Protein AF-A0A3P5X2V5-F1 (afdb_monomer_lite)

Sequence (160 aa):
MARVEAVTTNRPRGGPVDRLETAAVLGGVDAPKISLTKALDAYWTLTKDKTLGKSEDQLRRWRNPRVKAVKNLVGVIGDKSLEEVTGDDMLEFRDWWMERIEREGLTPNSGNKYLIHIGDVMKTVNRMKRLGLVLPRLCCAKEVRGALPLSPDALIPRAR

Structure (mmCIF, N/CA/C/O backbone):
data_AF-A0A3P5X2V5-F1
#
_entry.id   AF-A0A3P5X2V5-F1
#
loop_
_atom_site.group_PDB
_atom_site.id
_atom_site.type_symbol
_atom_site.label_atom_id
_atom_site.label_alt_id
_atom_site.label_comp_id
_atom_site.label_asym_id
_atom_site.label_entity_id
_atom_site.label_seq_id
_atom_site.pdbx_PDB_ins_code
_atom_site.Cartn_x
_atom_site.Cartn_y
_atom_site.Cartn_z
_atom_site.occupancy
_atom_site.B_iso_or_equiv
_atom_site.auth_seq_id
_atom_site.auth_comp_id
_atom_site.auth_asym_id
_atom_site.auth_atom_id
_atom_site.pdbx_PDB_model_num
ATOM 1 N N . MET A 1 1 ? -39.748 -60.870 2.597 1.00 39.62 1 MET A N 1
ATOM 2 C CA . MET A 1 1 ? -38.296 -61.050 2.396 1.00 39.62 1 MET A CA 1
ATOM 3 C C . MET A 1 1 ? -37.559 -60.086 3.321 1.00 39.62 1 MET A C 1
ATOM 5 O O . MET A 1 1 ? -37.930 -58.924 3.348 1.00 39.62 1 MET A O 1
ATOM 9 N N . ALA A 1 2 ? -36.626 -60.636 4.106 1.00 42.84 2 ALA A N 1
ATOM 10 C CA . ALA A 1 2 ? -35.530 -60.046 4.897 1.00 42.84 2 ALA A CA 1
ATOM 11 C C . ALA A 1 2 ? -35.738 -58.767 5.754 1.00 42.84 2 ALA A C 1
ATOM 13 O O . ALA A 1 2 ? -35.767 -57.648 5.256 1.00 42.84 2 ALA A O 1
ATOM 14 N N . ARG A 1 3 ? -35.730 -58.973 7.084 1.00 38.00 3 ARG A N 1
ATOM 15 C CA . ARG A 1 3 ? -35.130 -58.083 8.104 1.00 38.00 3 ARG A CA 1
ATOM 16 C C . ARG A 1 3 ? -33.603 -58.266 8.102 1.00 38.00 3 ARG A C 1
ATOM 18 O O . ARG A 1 3 ? -33.217 -59.401 7.866 1.00 38.00 3 ARG A O 1
ATOM 25 N N . VAL A 1 4 ? -32.816 -57.231 8.441 1.00 43.84 4 VAL A N 1
ATOM 26 C CA . VAL A 1 4 ? -31.539 -57.213 9.227 1.00 43.84 4 VAL A CA 1
ATOM 27 C C . VAL A 1 4 ? -31.154 -55.722 9.390 1.00 43.84 4 VAL A C 1
ATOM 29 O O . VAL A 1 4 ? -30.983 -55.035 8.391 1.00 43.84 4 VAL A O 1
ATOM 32 N N . GLU A 1 5 ? -31.410 -55.091 10.539 1.00 37.69 5 GLU A N 1
ATOM 33 C CA . GLU A 1 5 ? -30.539 -54.866 11.719 1.00 37.69 5 GLU A CA 1
ATOM 34 C C . GLU A 1 5 ? -29.497 -53.739 11.602 1.00 37.69 5 GLU A C 1
ATOM 36 O O . GLU A 1 5 ? -28.709 -53.649 10.665 1.00 37.69 5 GLU A O 1
ATOM 41 N N . ALA A 1 6 ? -29.511 -52.888 12.630 1.00 40.28 6 ALA A N 1
ATOM 42 C CA . ALA A 1 6 ? -28.502 -51.893 12.938 1.00 40.28 6 ALA A CA 1
ATOM 43 C C . ALA A 1 6 ? -27.275 -52.555 13.584 1.00 40.28 6 ALA A C 1
ATOM 45 O O . ALA A 1 6 ? -27.426 -53.405 14.458 1.00 40.28 6 ALA A O 1
ATOM 46 N N . VAL A 1 7 ? -26.074 -52.089 13.232 1.00 41.25 7 VAL A N 1
ATOM 47 C CA . VAL A 1 7 ? -24.854 -52.310 14.021 1.00 41.25 7 VAL A CA 1
ATOM 48 C C . VAL A 1 7 ? -24.368 -50.978 14.571 1.00 41.25 7 VAL A C 1
ATOM 50 O O . VAL A 1 7 ? -24.285 -49.963 13.881 1.00 41.25 7 VAL A O 1
ATOM 53 N N . THR A 1 8 ? -24.086 -51.022 15.863 1.00 35.03 8 THR A N 1
ATOM 54 C CA . THR A 1 8 ? -23.687 -49.940 16.740 1.00 35.03 8 THR A CA 1
ATOM 55 C C . THR A 1 8 ? -22.166 -49.733 16.732 1.00 35.03 8 THR A C 1
ATOM 57 O O . THR A 1 8 ? -21.397 -50.657 16.490 1.00 35.03 8 THR A O 1
ATOM 60 N N . THR A 1 9 ? -21.763 -48.523 17.138 1.00 37.44 9 THR A N 1
ATOM 61 C CA . THR A 1 9 ? -20.546 -48.181 17.912 1.00 37.44 9 THR A CA 1
ATOM 62 C C . THR A 1 9 ? -19.151 -48.443 17.326 1.00 37.44 9 THR A C 1
ATOM 64 O O . THR A 1 9 ? -18.660 -49.564 17.360 1.00 37.44 9 THR A O 1
ATOM 67 N N . ASN A 1 10 ? -18.408 -47.355 17.063 1.00 33.47 10 ASN A N 1
ATOM 68 C CA . ASN A 1 10 ? -17.131 -47.129 17.760 1.00 33.47 10 ASN A CA 1
ATOM 69 C C . ASN A 1 10 ? -16.748 -45.629 17.809 1.00 33.47 10 ASN A C 1
ATOM 71 O O . ASN A 1 10 ? -16.729 -44.946 16.789 1.00 33.47 10 ASN A O 1
ATOM 75 N N . ARG A 1 11 ? -16.401 -45.127 18.997 1.00 34.03 11 ARG A N 1
ATOM 76 C CA . ARG A 1 11 ? -15.749 -43.829 19.279 1.00 34.03 11 ARG A CA 1
ATOM 77 C C . ARG A 1 11 ? -14.546 -44.135 20.186 1.00 34.03 11 ARG A C 1
ATOM 79 O O . ARG A 1 11 ? -14.662 -45.085 20.951 1.00 34.03 11 ARG A O 1
ATOM 86 N N . PRO A 1 12 ? -13.488 -43.306 20.294 1.00 47.88 12 PRO A N 1
ATOM 87 C CA . PRO A 1 12 ? -12.839 -42.385 19.355 1.00 47.88 12 PRO A CA 1
ATOM 88 C C . PRO A 1 12 ? -11.391 -42.846 19.056 1.00 47.88 12 PRO A C 1
ATOM 90 O O . PRO A 1 12 ? -10.787 -43.577 19.835 1.00 47.88 12 PRO A O 1
ATOM 93 N N . ARG A 1 13 ? -10.753 -42.343 17.994 1.00 37.16 13 ARG A N 1
ATOM 94 C CA . ARG A 1 13 ? -9.282 -42.241 17.981 1.00 37.16 13 ARG A CA 1
ATOM 95 C C . ARG A 1 13 ? -8.925 -40.765 17.991 1.00 37.16 13 ARG A C 1
ATOM 97 O O . ARG A 1 13 ? -9.150 -40.064 17.013 1.00 37.16 13 ARG A O 1
ATOM 104 N N . GLY A 1 14 ? -8.466 -40.302 19.151 1.00 45.41 14 GLY A N 1
ATOM 105 C CA . GLY A 1 14 ? -7.939 -38.960 19.332 1.00 45.41 14 GLY A CA 1
ATOM 106 C C . GLY A 1 14 ? -6.745 -38.742 18.412 1.00 45.41 14 GLY A C 1
ATOM 107 O O . GLY A 1 14 ? -5.672 -39.288 18.636 1.00 45.41 14 GLY A O 1
ATOM 108 N N . GLY A 1 15 ? -6.957 -37.942 17.379 1.00 42.69 15 GLY A N 1
ATOM 109 C CA . GLY A 1 15 ? -5.946 -37.076 16.792 1.00 42.69 15 GLY A CA 1
ATOM 110 C C . GLY A 1 15 ? -6.447 -35.641 16.956 1.00 42.69 15 GLY A C 1
ATOM 111 O O . GLY A 1 15 ? -7.659 -35.460 17.125 1.00 42.69 15 GLY A O 1
ATOM 112 N N . PRO A 1 16 ? -5.575 -34.620 16.966 1.00 39.34 16 PRO A N 1
ATOM 113 C CA . PRO A 1 16 ? -6.040 -33.243 16.942 1.00 39.34 16 PRO A CA 1
ATOM 114 C C . PRO A 1 16 ? -6.916 -33.085 15.699 1.00 39.34 16 PRO A C 1
ATOM 116 O O . PRO A 1 16 ? -6.431 -33.164 14.575 1.00 39.34 16 PRO A O 1
ATOM 119 N N . VAL A 1 17 ? -8.222 -32.947 15.924 1.00 41.84 17 VAL A N 1
ATOM 120 C CA . VAL A 1 17 ? -9.171 -32.527 14.901 1.00 41.84 17 VAL A CA 1
ATOM 121 C C . VAL A 1 17 ? -8.671 -31.181 14.417 1.00 41.84 17 VAL A C 1
ATOM 123 O O . VAL A 1 17 ? -8.690 -30.192 15.155 1.00 41.84 17 VAL A O 1
ATOM 126 N N . ASP A 1 18 ? -8.103 -31.198 13.216 1.00 44.66 18 ASP A N 1
ATOM 127 C CA . ASP A 1 18 ? -7.640 -30.005 12.545 1.00 44.66 18 ASP A CA 1
ATOM 128 C C . ASP A 1 18 ? -8.832 -29.053 12.486 1.00 44.66 18 ASP A C 1
ATOM 130 O O . ASP A 1 18 ? -9.916 -29.401 12.009 1.00 44.66 18 ASP A O 1
ATOM 134 N N . ARG A 1 19 ? -8.658 -27.868 13.069 1.00 49.53 19 ARG A N 1
ATOM 135 C CA . ARG A 1 19 ? -9.730 -26.894 13.329 1.00 49.53 19 ARG A CA 1
ATOM 136 C C . ARG A 1 19 ? -10.388 -26.376 12.039 1.00 49.53 19 ARG A C 1
ATOM 138 O O . ARG A 1 19 ? -11.306 -25.564 12.114 1.00 49.53 19 ARG A O 1
ATOM 145 N N . LEU A 1 20 ? -9.925 -26.844 10.881 1.00 52.84 20 LEU A N 1
ATOM 146 C CA . LEU A 1 20 ? -10.375 -26.479 9.549 1.00 52.84 20 LEU A CA 1
ATOM 147 C C . LEU A 1 20 ? -11.666 -27.180 9.088 1.00 52.84 20 LEU A C 1
ATOM 149 O O . LEU A 1 20 ? -12.361 -26.621 8.246 1.00 52.84 20 LEU A O 1
ATOM 153 N N . GLU A 1 21 ? -12.030 -28.355 9.615 1.00 45.72 21 GLU A N 1
ATOM 154 C CA . GLU A 1 21 ? -13.131 -29.148 9.021 1.00 45.72 21 GLU A CA 1
ATOM 155 C C . GLU A 1 21 ? -14.527 -28.930 9.632 1.00 45.72 21 GLU A C 1
ATOM 157 O O . GLU A 1 21 ? -15.509 -29.488 9.150 1.00 45.72 21 GLU A O 1
ATOM 162 N N . THR A 1 22 ? -14.678 -28.070 10.641 1.00 42.72 22 THR A N 1
ATOM 163 C CA . THR A 1 22 ? -15.999 -27.806 11.258 1.00 42.72 22 THR A CA 1
ATOM 164 C C . THR A 1 22 ? -16.756 -26.596 10.699 1.00 42.72 22 THR A C 1
ATOM 166 O O . THR A 1 22 ? -17.900 -26.377 11.085 1.00 42.72 22 THR A O 1
ATOM 169 N N . ALA A 1 23 ? -16.181 -25.827 9.768 1.00 48.41 23 ALA A N 1
ATOM 170 C CA . ALA A 1 23 ? -16.833 -24.629 9.215 1.00 48.41 23 ALA A CA 1
ATOM 171 C C . ALA A 1 23 ? -17.621 -24.873 7.908 1.00 48.41 23 ALA A C 1
ATOM 173 O O . ALA A 1 23 ? -18.263 -23.962 7.392 1.00 48.41 23 ALA A O 1
ATOM 174 N N . ALA A 1 24 ? -17.615 -26.095 7.365 1.00 48.34 24 ALA A N 1
ATOM 175 C CA . ALA A 1 24 ? -18.235 -26.397 6.069 1.00 48.34 24 ALA A CA 1
ATOM 176 C C . ALA A 1 24 ? -19.751 -26.691 6.126 1.00 48.34 24 ALA A C 1
ATOM 178 O O . ALA A 1 24 ? -20.367 -26.929 5.091 1.00 48.34 24 ALA A O 1
ATOM 179 N N . VAL A 1 25 ? -20.377 -26.665 7.307 1.00 53.06 25 VAL A N 1
ATOM 180 C CA . VAL A 1 25 ? -21.779 -27.100 7.482 1.00 53.06 25 VAL A CA 1
ATOM 181 C C . VAL A 1 25 ? -22.801 -25.952 7.349 1.00 53.06 25 VAL A C 1
ATOM 183 O O . VAL A 1 25 ? -23.997 -26.209 7.283 1.00 53.06 25 VAL A O 1
ATOM 186 N N . LEU A 1 26 ? -22.377 -24.685 7.230 1.00 49.56 26 LEU A N 1
ATOM 187 C CA . LEU A 1 26 ? -23.295 -23.527 7.219 1.00 49.56 26 LEU A CA 1
ATOM 188 C C . LEU A 1 26 ? -23.020 -22.480 6.123 1.00 49.56 26 LEU A C 1
ATOM 190 O O . LEU A 1 26 ? -23.236 -21.296 6.344 1.00 49.56 26 LEU A O 1
ATOM 194 N N . GLY A 1 27 ? -22.571 -22.887 4.931 1.00 47.78 27 GLY A N 1
ATOM 195 C CA . GLY A 1 27 ? -22.726 -22.085 3.699 1.00 47.78 27 GLY A CA 1
ATOM 196 C C . GLY A 1 27 ? -22.139 -20.660 3.673 1.00 47.78 27 GLY A C 1
ATOM 197 O O . GLY A 1 27 ? -22.448 -19.907 2.755 1.00 47.78 27 GLY A O 1
ATOM 198 N N . GLY A 1 28 ? -21.298 -20.283 4.634 1.00 48.53 28 GLY A N 1
ATOM 199 C CA . GLY A 1 28 ? -20.585 -19.012 4.677 1.00 48.53 28 GLY A CA 1
ATOM 200 C C . GLY A 1 28 ? -19.095 -19.292 4.671 1.00 48.53 28 GLY A C 1
ATOM 201 O O . GLY A 1 28 ? -18.499 -19.487 5.723 1.00 48.53 28 GLY A O 1
ATOM 202 N N . VAL A 1 29 ? -18.490 -19.371 3.486 1.00 52.06 29 VAL A N 1
ATOM 203 C CA . VAL A 1 29 ? -17.028 -19.355 3.399 1.00 52.06 29 VAL A CA 1
ATOM 204 C C . VAL A 1 29 ? -16.605 -17.953 3.819 1.00 52.06 29 VAL A C 1
ATOM 206 O O . VAL A 1 29 ? -16.860 -17.002 3.079 1.00 52.06 29 VAL A O 1
ATOM 209 N N . ASP A 1 30 ? -16.009 -17.821 5.006 1.00 56.62 30 ASP A N 1
ATOM 210 C CA . ASP A 1 30 ? -15.352 -16.581 5.417 1.00 56.62 30 ASP A CA 1
ATOM 211 C C . ASP A 1 30 ? -14.460 -16.101 4.267 1.00 56.62 30 ASP A C 1
ATOM 213 O O . ASP A 1 30 ? -13.666 -16.873 3.712 1.00 56.62 30 ASP A O 1
ATOM 217 N N . ALA A 1 31 ? -14.620 -14.837 3.868 1.00 59.56 31 ALA A N 1
ATOM 218 C CA . ALA A 1 31 ? -13.820 -14.264 2.798 1.00 59.56 31 ALA A CA 1
ATOM 219 C C . ALA A 1 31 ? -12.328 -14.488 3.109 1.00 59.56 31 ALA A C 1
ATOM 221 O O . ALA A 1 31 ? -11.904 -14.337 4.259 1.00 59.56 31 ALA A O 1
ATOM 222 N N . PRO A 1 32 ? -11.501 -14.877 2.120 1.00 65.56 32 PRO A N 1
ATOM 223 C CA . PRO A 1 32 ? -10.106 -15.189 2.381 1.00 65.56 32 PRO A CA 1
ATOM 224 C C . PRO A 1 32 ? -9.384 -13.949 2.922 1.00 65.56 32 PRO A C 1
ATOM 226 O O . PRO A 1 32 ? -9.102 -13.005 2.182 1.00 65.56 32 PRO A O 1
ATOM 229 N N . LYS A 1 33 ? -9.050 -13.975 4.216 1.00 84.44 33 LYS A N 1
ATOM 230 C CA . LYS A 1 33 ? -8.286 -12.924 4.896 1.00 84.44 33 LYS A CA 1
ATOM 231 C C . LYS A 1 33 ? -6.831 -12.969 4.432 1.00 84.44 33 LYS A C 1
ATOM 233 O O . LYS A 1 33 ? -6.056 -13.846 4.817 1.00 84.44 33 LYS A O 1
ATOM 238 N N . ILE A 1 34 ? -6.451 -12.037 3.561 1.00 92.31 34 ILE A N 1
ATOM 239 C CA . ILE A 1 34 ? -5.082 -11.912 3.039 1.00 92.31 34 ILE A CA 1
ATOM 240 C C . ILE A 1 34 ? -4.365 -10.813 3.821 1.00 92.31 34 ILE A C 1
ATOM 242 O O . ILE A 1 34 ? -4.798 -9.666 3.759 1.00 92.31 34 ILE A O 1
ATOM 246 N N . SER A 1 35 ? -3.278 -11.145 4.528 1.00 96.12 35 SER A N 1
ATOM 247 C CA . SER A 1 35 ? -2.437 -10.152 5.218 1.00 96.12 35 SER A CA 1
ATOM 248 C C . SER A 1 35 ? -1.690 -9.236 4.252 1.00 96.12 35 SER A C 1
ATOM 250 O O . SER A 1 35 ? -1.513 -9.586 3.085 1.00 96.12 35 SER A O 1
ATOM 252 N N . LEU A 1 36 ? -1.232 -8.071 4.714 1.00 95.56 36 LEU A N 1
ATOM 253 C CA . LEU A 1 36 ? -0.420 -7.140 3.918 1.00 9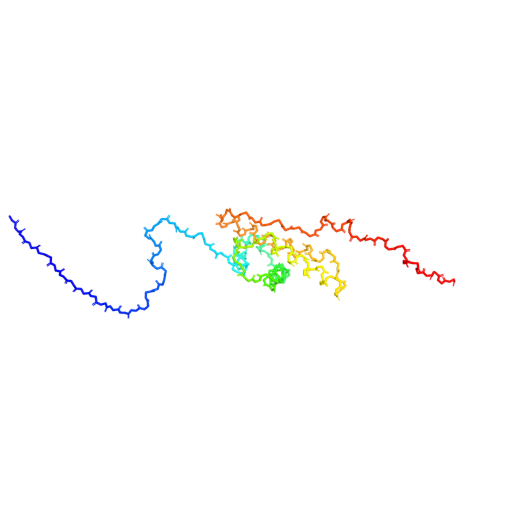5.56 36 LEU A CA 1
ATOM 254 C C . LEU A 1 36 ? 0.828 -7.814 3.329 1.00 95.56 36 LEU A C 1
ATOM 256 O O . LEU A 1 36 ? 1.137 -7.632 2.147 1.00 95.56 36 LEU A O 1
ATOM 260 N N . THR A 1 37 ? 1.504 -8.646 4.118 1.00 96.50 37 THR A N 1
ATOM 261 C CA . THR A 1 37 ? 2.673 -9.411 3.665 1.00 96.50 37 THR A CA 1
ATOM 262 C C . THR A 1 37 ? 2.277 -10.442 2.606 1.00 96.50 37 THR A C 1
ATOM 264 O O . THR A 1 37 ? 2.853 -10.465 1.517 1.00 96.50 37 THR A O 1
ATOM 267 N N . LYS A 1 38 ? 1.208 -11.216 2.842 1.00 96.12 38 LYS A N 1
ATOM 268 C CA . LYS A 1 38 ? 0.691 -12.174 1.845 1.00 96.12 38 LYS A CA 1
ATOM 269 C C . LYS A 1 38 ? 0.164 -11.489 0.581 1.00 96.12 38 LYS A C 1
ATOM 271 O O . LYS A 1 38 ? 0.233 -12.057 -0.508 1.00 96.12 38 LYS A O 1
ATOM 276 N N . ALA A 1 39 ? -0.366 -10.275 0.701 1.00 95.69 39 ALA A N 1
ATOM 277 C CA . ALA A 1 39 ? -0.808 -9.469 -0.427 1.00 95.69 39 ALA A CA 1
ATOM 278 C C . ALA A 1 39 ? 0.389 -9.065 -1.297 1.00 95.69 39 ALA A C 1
ATOM 280 O O . ALA A 1 39 ? 0.306 -9.158 -2.522 1.00 95.69 39 ALA A O 1
ATOM 281 N N . LEU A 1 40 ? 1.515 -8.687 -0.685 1.00 97.00 40 LEU A N 1
ATOM 282 C CA . LEU A 1 40 ? 2.757 -8.422 -1.408 1.00 97.00 40 LEU A CA 1
ATOM 283 C C . LEU A 1 40 ? 3.276 -9.672 -2.133 1.00 97.00 40 LEU A C 1
ATOM 285 O O . LEU A 1 40 ? 3.660 -9.578 -3.298 1.00 97.00 40 LEU A O 1
ATOM 289 N N . ASP A 1 41 ? 3.237 -10.838 -1.493 1.00 95.94 41 ASP A N 1
ATOM 290 C CA . ASP A 1 41 ? 3.664 -12.090 -2.128 1.00 95.94 41 ASP A CA 1
ATOM 291 C C . ASP A 1 41 ? 2.769 -12.457 -3.317 1.00 95.94 41 ASP A C 1
ATOM 293 O O . ASP A 1 41 ? 3.248 -12.761 -4.415 1.00 95.94 41 ASP A O 1
ATOM 297 N N . ALA A 1 42 ? 1.450 -12.346 -3.134 1.00 95.06 42 ALA A N 1
ATOM 298 C CA . ALA A 1 42 ? 0.484 -12.558 -4.204 1.00 95.06 42 ALA A CA 1
ATOM 299 C C . ALA A 1 42 ? 0.695 -11.567 -5.357 1.00 95.06 42 ALA A C 1
ATOM 301 O O . ALA A 1 42 ? 0.610 -11.956 -6.525 1.00 95.06 42 ALA A O 1
ATOM 302 N N . TYR A 1 43 ? 1.011 -10.307 -5.056 1.00 96.50 43 TYR A N 1
ATOM 303 C CA . TYR A 1 43 ? 1.187 -9.252 -6.048 1.00 96.50 43 TYR A CA 1
ATOM 304 C C . TYR A 1 43 ? 2.213 -9.621 -7.129 1.00 96.50 43 TYR A C 1
ATOM 306 O O . TYR A 1 43 ? 1.972 -9.349 -8.307 1.00 96.50 43 TYR A O 1
ATOM 314 N N . TRP A 1 44 ? 3.308 -10.306 -6.783 1.00 94.62 44 TRP A N 1
ATOM 315 C CA . TRP A 1 44 ? 4.322 -10.720 -7.763 1.00 94.62 44 TRP A CA 1
ATOM 316 C C . TRP A 1 44 ? 3.783 -11.688 -8.807 1.00 94.62 44 TRP A C 1
ATOM 318 O O . TRP A 1 44 ? 4.107 -11.581 -9.988 1.00 94.62 44 TRP A O 1
ATOM 328 N N . THR A 1 45 ? 2.930 -12.617 -8.382 1.00 93.69 45 THR A N 1
ATOM 329 C CA . THR A 1 45 ? 2.304 -13.579 -9.294 1.00 93.69 45 THR A CA 1
ATOM 330 C C . THR A 1 45 ? 1.229 -12.931 -10.163 1.00 93.69 45 THR A C 1
ATOM 332 O O . THR A 1 45 ? 1.068 -13.317 -11.318 1.00 93.69 45 THR A O 1
ATOM 335 N N . LEU A 1 46 ? 0.544 -11.915 -9.631 1.00 92.75 46 LEU A N 1
ATOM 336 C CA . LEU A 1 46 ? -0.555 -11.208 -10.289 1.00 92.75 46 LEU A CA 1
ATOM 337 C C . LEU A 1 46 ? -0.092 -10.132 -11.277 1.00 92.75 46 LEU A C 1
ATOM 339 O O . LEU A 1 46 ? -0.898 -9.666 -12.075 1.00 92.75 46 LEU A O 1
ATOM 343 N N . THR A 1 47 ? 1.175 -9.718 -11.205 1.00 93.06 47 THR A N 1
ATOM 344 C CA . THR A 1 47 ? 1.746 -8.641 -12.033 1.00 93.06 47 THR A CA 1
ATOM 345 C C . THR A 1 47 ? 2.894 -9.109 -12.920 1.00 93.06 47 THR A C 1
ATOM 347 O O . THR A 1 47 ? 3.783 -8.329 -13.269 1.00 93.06 47 THR A O 1
ATOM 350 N N . LYS A 1 48 ? 2.888 -10.396 -13.294 1.00 91.88 48 LYS A N 1
ATOM 351 C CA . LYS A 1 48 ? 3.893 -10.969 -14.201 1.00 91.88 48 LYS A CA 1
ATOM 352 C C . LYS A 1 48 ? 3.955 -10.220 -15.532 1.00 91.88 48 LYS A C 1
ATOM 354 O O . LYS A 1 48 ? 5.041 -10.007 -16.052 1.00 91.88 48 LYS A O 1
ATOM 359 N N . ASP A 1 49 ? 2.821 -9.735 -16.031 1.00 91.00 49 ASP A N 1
ATOM 360 C CA . ASP A 1 49 ? 2.728 -8.867 -17.211 1.00 91.00 49 ASP A CA 1
ATOM 361 C C . ASP A 1 49 ? 3.653 -7.639 -17.121 1.00 91.00 49 ASP A C 1
ATOM 363 O O . ASP A 1 49 ? 4.295 -7.269 -18.100 1.00 91.00 49 ASP A O 1
ATOM 367 N N . LYS A 1 50 ? 3.806 -7.053 -15.925 1.00 87.62 50 LYS A N 1
ATOM 368 C CA . LYS A 1 50 ? 4.659 -5.875 -15.685 1.00 87.62 50 LYS A CA 1
ATOM 369 C C . LYS A 1 50 ? 6.149 -6.210 -15.584 1.00 87.62 50 LYS A C 1
ATOM 371 O O . LYS A 1 50 ? 6.971 -5.288 -15.487 1.00 87.62 50 LYS A O 1
ATOM 376 N N . THR A 1 51 ? 6.507 -7.490 -15.518 1.00 90.50 51 THR A N 1
ATOM 377 C CA . THR A 1 51 ? 7.880 -7.965 -15.298 1.00 90.50 51 THR A CA 1
ATOM 378 C C . THR A 1 51 ? 8.449 -8.771 -16.461 1.00 90.50 51 THR A C 1
ATOM 380 O O . THR A 1 51 ? 9.662 -8.981 -16.488 1.00 90.50 51 THR A O 1
ATOM 383 N N . LEU A 1 52 ? 7.628 -9.149 -17.447 1.00 91.50 52 LEU A N 1
ATOM 384 C CA . LEU A 1 52 ? 8.083 -9.802 -18.675 1.00 91.50 52 LEU A CA 1
ATOM 385 C C . LEU A 1 52 ? 9.152 -8.964 -19.397 1.00 91.50 52 LEU A C 1
ATOM 387 O O . LEU A 1 52 ? 9.018 -7.751 -19.548 1.00 91.50 52 LEU A O 1
ATOM 391 N N . GLY A 1 53 ? 10.230 -9.626 -19.827 1.00 90.94 53 GLY A N 1
ATOM 392 C CA . GLY A 1 53 ? 11.313 -9.017 -20.609 1.00 90.94 53 GLY A CA 1
ATOM 393 C C . GLY A 1 53 ? 12.283 -8.119 -19.830 1.00 90.94 53 GLY A C 1
ATOM 394 O O . GLY A 1 53 ? 13.176 -7.535 -20.438 1.00 90.94 53 GLY A O 1
ATOM 395 N N . LYS A 1 54 ? 12.143 -7.992 -18.504 1.00 92.75 54 LYS A N 1
ATOM 396 C CA . LYS A 1 54 ? 13.069 -7.200 -17.679 1.00 92.75 54 LYS A CA 1
ATOM 397 C C . LYS A 1 54 ? 14.304 -7.997 -17.277 1.00 92.75 54 LYS A C 1
ATOM 399 O O . LYS A 1 54 ? 14.206 -9.176 -16.944 1.00 92.75 54 LYS A O 1
ATOM 404 N N . SER A 1 55 ? 15.449 -7.319 -17.211 1.00 95.69 55 SER A N 1
ATOM 405 C CA . SER A 1 55 ? 16.661 -7.887 -16.613 1.00 95.69 55 SER A CA 1
ATOM 406 C C . SER A 1 55 ? 16.522 -8.049 -15.096 1.00 95.69 55 SER A C 1
ATOM 408 O O . SER A 1 55 ? 15.684 -7.408 -14.454 1.00 95.69 55 SER A O 1
ATOM 410 N N . GLU A 1 56 ? 17.383 -8.867 -14.491 1.00 94.75 56 GLU A N 1
ATOM 411 C CA . GLU A 1 56 ? 17.369 -9.098 -13.044 1.00 94.75 56 GLU A CA 1
ATOM 412 C C . GLU A 1 56 ? 17.524 -7.798 -12.235 1.00 94.75 56 GLU A C 1
ATOM 414 O O . GLU A 1 56 ? 16.785 -7.562 -11.274 1.00 94.75 56 GLU A O 1
ATOM 419 N N . ASP A 1 57 ? 18.418 -6.901 -12.659 1.00 96.00 57 ASP A N 1
ATOM 420 C CA . ASP A 1 57 ? 18.617 -5.622 -11.977 1.00 96.00 57 ASP A CA 1
ATOM 421 C C . ASP A 1 57 ? 17.400 -4.691 -12.120 1.00 96.00 57 ASP A C 1
ATOM 423 O O . ASP A 1 57 ? 16.991 -4.040 -11.153 1.00 96.00 57 ASP A O 1
ATOM 427 N N . GLN A 1 58 ? 16.743 -4.685 -13.285 1.00 94.75 58 GLN A N 1
ATOM 428 C CA . GLN A 1 58 ? 15.482 -3.960 -13.465 1.00 94.75 58 GLN A CA 1
ATOM 429 C C . GLN A 1 58 ? 14.380 -4.519 -12.556 1.00 94.75 58 GLN A C 1
ATOM 431 O O . GLN A 1 58 ? 13.633 -3.746 -11.948 1.00 94.75 58 GLN A O 1
ATOM 436 N N . LEU A 1 59 ? 14.294 -5.845 -12.408 1.00 94.81 59 LEU A N 1
ATOM 437 C CA . LEU A 1 59 ? 13.352 -6.492 -11.491 1.00 94.81 59 LEU A CA 1
ATOM 438 C C . LEU A 1 59 ? 13.654 -6.152 -10.033 1.00 94.81 59 LEU A C 1
ATOM 440 O O . LEU A 1 59 ? 12.731 -5.879 -9.266 1.00 94.81 59 LEU A O 1
ATOM 444 N N . ARG A 1 60 ? 14.927 -6.130 -9.632 1.00 96.06 60 ARG A N 1
ATOM 445 C CA . ARG A 1 60 ? 15.352 -5.739 -8.281 1.00 96.06 60 ARG A CA 1
ATOM 446 C C . ARG A 1 60 ? 14.953 -4.294 -7.972 1.00 96.06 60 ARG A C 1
ATOM 448 O O . ARG A 1 60 ? 14.280 -4.047 -6.972 1.00 96.06 60 ARG A O 1
ATOM 455 N N . ARG A 1 61 ? 15.282 -3.346 -8.858 1.00 95.12 61 ARG A N 1
ATOM 456 C CA . ARG A 1 61 ? 14.902 -1.926 -8.708 1.00 95.12 61 ARG A CA 1
ATOM 457 C C . ARG A 1 61 ? 13.390 -1.718 -8.715 1.00 95.12 61 ARG A C 1
ATOM 459 O O . ARG A 1 61 ? 12.906 -0.793 -8.072 1.00 95.12 61 ARG A O 1
ATOM 466 N N . TRP A 1 62 ? 12.643 -2.568 -9.416 1.00 93.75 62 TRP A N 1
ATOM 467 C CA . TRP A 1 62 ? 11.184 -2.496 -9.465 1.00 93.75 62 TRP A CA 1
ATOM 468 C C . TRP A 1 62 ? 10.502 -3.099 -8.223 1.00 93.75 62 TRP A C 1
ATOM 470 O O . TRP A 1 62 ? 9.484 -2.565 -7.766 1.00 93.75 62 TRP A O 1
ATOM 480 N N . ARG A 1 63 ? 11.066 -4.175 -7.653 1.00 95.69 63 ARG A N 1
ATOM 481 C CA . ARG A 1 63 ? 10.554 -4.848 -6.444 1.00 95.69 63 ARG A CA 1
ATOM 482 C C . ARG A 1 63 ? 10.863 -4.069 -5.168 1.00 95.69 63 ARG A C 1
ATOM 484 O O . ARG A 1 63 ? 9.964 -3.855 -4.357 1.00 95.69 63 ARG A O 1
ATOM 491 N N . ASN A 1 64 ? 12.102 -3.605 -5.006 1.00 96.19 64 ASN A N 1
ATOM 492 C CA . ASN A 1 64 ? 12.587 -3.020 -3.752 1.00 96.19 64 ASN A CA 1
ATOM 493 C C . ASN A 1 64 ? 11.720 -1.871 -3.204 1.00 96.19 64 ASN A C 1
ATOM 495 O O . ASN A 1 64 ? 11.449 -1.880 -2.004 1.00 96.19 64 ASN A O 1
ATOM 499 N N . PRO A 1 65 ? 11.231 -0.913 -4.017 1.00 95.19 65 PRO A N 1
ATOM 500 C CA . PRO A 1 65 ? 10.376 0.161 -3.516 1.00 95.19 65 PRO A CA 1
ATOM 501 C C . PRO A 1 65 ? 9.061 -0.340 -2.910 1.00 95.19 65 PRO A C 1
ATOM 503 O O . PRO A 1 65 ? 8.632 0.170 -1.882 1.00 95.19 65 PRO A O 1
ATOM 506 N N . ARG A 1 66 ? 8.442 -1.368 -3.504 1.00 96.56 66 ARG A N 1
ATOM 507 C CA . ARG A 1 66 ? 7.194 -1.973 -3.006 1.00 96.56 66 ARG A CA 1
ATOM 508 C C . ARG A 1 66 ? 7.426 -2.781 -1.740 1.00 96.56 66 ARG A C 1
ATOM 510 O O . ARG A 1 66 ? 6.678 -2.621 -0.784 1.00 96.56 66 ARG A O 1
ATOM 517 N N . VAL A 1 67 ? 8.496 -3.580 -1.718 1.00 97.25 67 VAL A N 1
ATOM 518 C CA . VAL A 1 67 ? 8.907 -4.335 -0.525 1.00 97.25 67 VAL A CA 1
ATOM 519 C C . VAL A 1 67 ? 9.152 -3.382 0.638 1.00 97.25 67 VAL A C 1
ATOM 521 O O . VAL A 1 67 ? 8.596 -3.566 1.716 1.00 97.25 67 VAL A O 1
ATOM 524 N N . LYS A 1 68 ? 9.933 -2.321 0.410 1.00 96.31 68 LYS A N 1
ATOM 525 C CA . LYS A 1 68 ? 10.222 -1.316 1.434 1.00 96.31 68 LYS A CA 1
ATOM 526 C C . LYS A 1 68 ? 8.951 -0.600 1.892 1.00 96.31 68 LYS A C 1
ATOM 528 O O . LYS A 1 68 ? 8.804 -0.344 3.081 1.00 96.31 68 LYS A O 1
ATOM 533 N N . ALA A 1 69 ? 8.030 -0.308 0.973 1.00 95.62 69 ALA A N 1
ATOM 534 C CA . ALA A 1 69 ? 6.801 0.384 1.320 1.00 95.62 69 ALA A CA 1
ATOM 535 C C . ALA A 1 69 ? 5.851 -0.450 2.178 1.00 95.62 69 ALA A C 1
ATOM 537 O O . ALA A 1 69 ? 5.398 0.036 3.212 1.00 95.62 69 ALA A O 1
ATOM 538 N N . VAL A 1 70 ? 5.621 -1.709 1.807 1.00 96.62 70 VAL A N 1
ATOM 539 C CA . VAL A 1 70 ? 4.790 -2.623 2.602 1.00 96.62 70 VAL A CA 1
ATOM 540 C C . VAL A 1 70 ? 5.452 -2.944 3.939 1.00 96.62 70 VAL A C 1
ATOM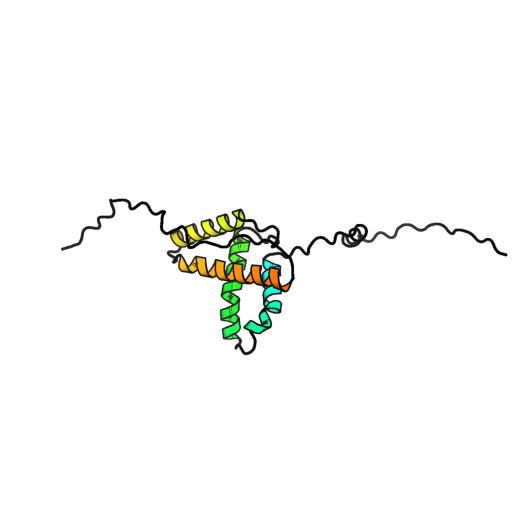 542 O O . VAL A 1 70 ? 4.779 -2.902 4.960 1.00 96.62 70 VAL A O 1
ATOM 545 N N . LYS A 1 71 ? 6.772 -3.176 3.969 1.00 97.44 71 LYS A N 1
ATOM 546 C CA . LYS A 1 71 ? 7.495 -3.430 5.225 1.00 97.44 71 LYS A CA 1
ATOM 547 C C . LYS A 1 71 ? 7.365 -2.264 6.207 1.00 97.44 71 LYS A C 1
ATOM 549 O O . LYS A 1 71 ? 7.171 -2.498 7.393 1.00 97.44 71 LYS A O 1
ATOM 554 N N . ASN A 1 72 ? 7.465 -1.026 5.722 1.00 95.31 72 ASN A N 1
ATOM 555 C CA . ASN A 1 72 ? 7.280 0.145 6.574 1.00 95.31 72 ASN A CA 1
ATOM 556 C C . ASN A 1 72 ? 5.843 0.242 7.092 1.00 95.31 72 ASN A C 1
ATOM 558 O O . ASN A 1 72 ? 5.667 0.513 8.270 1.00 95.31 72 ASN A O 1
ATOM 562 N N . LEU A 1 73 ? 4.836 -0.003 6.245 1.00 95.38 73 LEU A N 1
ATOM 563 C CA . LEU A 1 73 ? 3.435 -0.001 6.672 1.00 95.38 73 LEU A CA 1
ATOM 564 C C . LEU A 1 73 ? 3.191 -1.041 7.770 1.00 95.38 73 LEU A C 1
ATOM 566 O O . LEU A 1 73 ? 2.717 -0.693 8.843 1.00 95.38 73 LEU A O 1
ATOM 570 N N . VAL A 1 74 ? 3.604 -2.289 7.535 1.00 96.94 74 VAL A N 1
ATOM 571 C CA . VAL A 1 74 ? 3.507 -3.381 8.516 1.00 96.94 74 VAL A CA 1
ATOM 572 C C . VAL A 1 74 ? 4.250 -3.044 9.812 1.00 96.94 74 VAL A C 1
ATOM 574 O O . VAL A 1 74 ? 3.798 -3.411 10.889 1.00 96.94 74 VAL A O 1
ATOM 577 N N . GLY A 1 75 ? 5.368 -2.321 9.732 1.00 96.94 75 GLY A N 1
ATOM 578 C CA . GLY A 1 75 ? 6.101 -1.861 10.911 1.00 96.94 75 GLY A CA 1
ATOM 579 C C . GLY A 1 75 ? 5.364 -0.815 11.755 1.00 96.94 75 GLY A C 1
ATOM 580 O O . GLY A 1 75 ? 5.693 -0.686 12.928 1.00 96.94 75 GLY A O 1
ATOM 581 N N . VAL A 1 76 ? 4.400 -0.087 11.180 1.00 95.94 76 VAL A N 1
ATOM 582 C CA . VAL A 1 76 ? 3.598 0.923 11.893 1.00 95.94 76 VAL A CA 1
ATOM 583 C C . VAL A 1 76 ? 2.291 0.322 12.406 1.00 95.94 76 VAL A C 1
ATOM 585 O O . VAL A 1 76 ? 2.013 0.420 13.593 1.00 95.94 76 VAL A O 1
ATOM 588 N N . ILE A 1 77 ? 1.522 -0.347 11.539 1.00 95.56 77 ILE A N 1
ATOM 589 C CA . ILE A 1 77 ? 0.152 -0.798 11.859 1.00 95.56 77 ILE A CA 1
ATOM 590 C C . ILE A 1 77 ? 0.034 -2.310 12.122 1.00 95.56 77 ILE A C 1
ATOM 592 O O . ILE A 1 77 ? -1.050 -2.806 12.427 1.00 95.56 77 ILE A O 1
ATOM 596 N N . GLY A 1 78 ? 1.125 -3.068 11.976 1.00 95.94 78 GLY A N 1
ATOM 597 C CA . GLY A 1 78 ? 1.137 -4.533 12.051 1.00 95.94 78 GLY A CA 1
ATOM 598 C C . GLY A 1 78 ? 0.768 -5.238 10.735 1.00 95.94 78 GLY A C 1
ATOM 599 O O . GLY A 1 78 ? 0.351 -4.617 9.756 1.00 95.94 78 GLY A O 1
ATOM 600 N N . ASP A 1 79 ? 0.925 -6.570 10.689 1.00 96.12 79 ASP A N 1
ATOM 601 C CA . ASP A 1 79 ? 0.561 -7.395 9.516 1.00 96.12 79 ASP A CA 1
ATOM 602 C C . ASP A 1 79 ? -0.940 -7.729 9.504 1.00 96.12 79 ASP A C 1
ATOM 604 O O . ASP A 1 79 ? -1.348 -8.887 9.604 1.00 96.12 79 ASP A O 1
ATOM 608 N N . LYS A 1 80 ? -1.770 -6.688 9.406 1.00 93.94 80 LYS A N 1
ATOM 609 C CA . LYS A 1 80 ? -3.232 -6.802 9.328 1.00 93.94 80 LYS A CA 1
ATOM 610 C C . LYS A 1 80 ? -3.687 -7.435 8.011 1.00 93.94 80 LYS A C 1
ATOM 612 O O . LYS A 1 80 ? -2.979 -7.377 6.996 1.00 93.94 80 LYS A O 1
ATOM 617 N N . SER A 1 81 ? -4.883 -8.025 8.001 1.00 94.44 81 SER A N 1
ATOM 618 C CA . SER A 1 81 ? -5.541 -8.404 6.746 1.00 94.44 81 SER A CA 1
ATOM 619 C C . SER A 1 81 ? -5.981 -7.176 5.951 1.00 94.44 81 SER A C 1
ATOM 621 O O . SER A 1 81 ? -6.276 -6.137 6.527 1.00 94.44 81 SER A O 1
ATOM 623 N N . LEU A 1 82 ? -6.042 -7.281 4.618 1.00 91.81 82 LEU A N 1
ATOM 624 C CA . LEU A 1 82 ? -6.479 -6.183 3.743 1.00 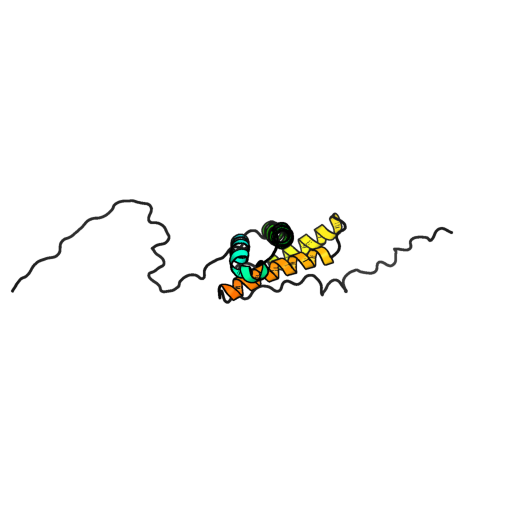91.81 82 LEU A CA 1
ATOM 625 C C . LEU A 1 82 ? -7.875 -5.646 4.092 1.00 91.81 82 LEU A C 1
ATOM 627 O O . LEU A 1 82 ? -8.164 -4.496 3.779 1.00 91.81 82 LEU A O 1
ATOM 631 N N . GLU A 1 83 ? -8.725 -6.482 4.686 1.00 91.38 83 GLU A N 1
ATOM 632 C CA . GLU A 1 83 ? -10.068 -6.128 5.153 1.00 91.38 83 GLU A CA 1
ATOM 633 C C . GLU A 1 83 ? -10.036 -5.323 6.460 1.00 91.38 83 GLU A C 1
ATOM 635 O O . GLU A 1 83 ? -10.864 -4.443 6.663 1.00 91.38 83 GLU A O 1
ATOM 640 N N . GLU A 1 84 ? -9.058 -5.593 7.323 1.00 91.81 84 GLU A N 1
ATOM 641 C CA . GLU A 1 84 ? -8.895 -4.935 8.623 1.00 91.81 84 GLU A CA 1
ATOM 642 C C . GLU A 1 84 ? -8.141 -3.604 8.534 1.00 91.81 84 GLU A C 1
ATOM 644 O O . GLU A 1 84 ? -8.095 -2.882 9.526 1.00 91.81 84 GLU A O 1
ATOM 649 N N . VAL A 1 85 ? -7.535 -3.271 7.386 1.00 92.56 85 VAL A N 1
ATOM 650 C CA . VAL A 1 85 ? -6.845 -1.983 7.215 1.00 92.56 85 VAL A CA 1
ATOM 651 C C . VAL A 1 85 ? -7.877 -0.862 7.143 1.00 92.56 85 VAL A C 1
ATOM 653 O O . VAL A 1 85 ? -8.626 -0.748 6.167 1.00 92.56 85 VAL A O 1
ATOM 656 N N . THR A 1 86 ? -7.883 -0.004 8.157 1.00 92.00 86 THR A N 1
ATOM 657 C CA . THR A 1 86 ? -8.845 1.096 8.286 1.00 92.00 86 THR A CA 1
ATOM 658 C C . THR A 1 86 ? -8.313 2.415 7.713 1.00 92.00 86 THR A C 1
ATOM 660 O O . THR A 1 86 ? -7.182 2.519 7.235 1.00 92.00 86 THR A O 1
ATOM 663 N N . GLY A 1 87 ? -9.153 3.456 7.722 1.00 89.94 87 GLY A N 1
ATOM 664 C CA . GLY A 1 87 ? -8.709 4.822 7.431 1.00 89.94 87 GLY A CA 1
ATOM 665 C C . GLY A 1 87 ? -7.751 5.365 8.495 1.00 89.94 87 GLY A C 1
ATOM 666 O O . GLY A 1 87 ? -6.775 6.020 8.136 1.00 89.94 87 GLY A O 1
ATOM 667 N N . ASP A 1 88 ? -7.990 5.032 9.763 1.00 90.38 88 ASP A N 1
ATOM 668 C CA . ASP A 1 88 ? -7.173 5.473 10.899 1.00 90.38 88 ASP A CA 1
ATOM 669 C C . ASP A 1 88 ? -5.761 4.885 10.821 1.00 90.38 88 ASP A C 1
ATOM 671 O O . ASP A 1 88 ? -4.787 5.616 10.959 1.00 90.38 88 ASP A O 1
ATOM 675 N N . ASP A 1 89 ? -5.637 3.613 10.426 1.00 92.88 89 ASP A N 1
ATOM 676 C CA . ASP A 1 89 ? -4.344 2.976 10.139 1.00 92.88 89 ASP A CA 1
ATOM 677 C C . ASP A 1 89 ? -3.530 3.762 9.094 1.00 92.88 89 ASP A C 1
ATOM 679 O O . ASP A 1 89 ? -2.306 3.905 9.176 1.00 92.88 89 ASP A O 1
ATOM 683 N N . MET A 1 90 ? -4.212 4.299 8.078 1.00 90.00 90 MET A N 1
ATOM 684 C CA . MET A 1 90 ? -3.560 5.097 7.042 1.00 90.00 90 MET A CA 1
ATOM 685 C C . MET A 1 90 ? -3.185 6.503 7.527 1.00 90.00 90 MET A C 1
ATOM 687 O O . MET A 1 90 ? -2.228 7.074 6.992 1.00 90.00 90 MET A O 1
ATOM 691 N N . LEU A 1 91 ? -3.905 7.054 8.511 1.00 89.81 91 LEU A N 1
ATOM 692 C CA . LEU A 1 91 ? -3.556 8.310 9.181 1.00 89.81 91 LEU A CA 1
ATOM 693 C C . LEU A 1 91 ? -2.349 8.120 10.104 1.00 89.81 91 LEU A C 1
ATOM 695 O O . LEU A 1 91 ? -1.391 8.877 9.982 1.00 89.81 91 LEU A O 1
ATOM 699 N N . GLU A 1 92 ? -2.311 7.051 10.902 1.00 91.69 92 GLU A N 1
ATOM 700 C CA . GLU A 1 92 ? -1.141 6.701 11.723 1.00 91.69 92 GLU A CA 1
ATOM 701 C C . GLU A 1 92 ? 0.117 6.538 10.860 1.00 91.69 92 GLU A C 1
ATOM 703 O O . GLU A 1 92 ? 1.183 7.081 11.157 1.00 91.69 92 GLU A O 1
ATOM 708 N N . PHE A 1 93 ? -0.009 5.851 9.720 1.00 92.00 93 PHE A N 1
ATOM 709 C CA . PHE A 1 93 ? 1.100 5.713 8.781 1.00 92.00 93 PHE A CA 1
ATOM 710 C C . PHE A 1 93 ? 1.541 7.051 8.174 1.00 92.00 93 PHE A C 1
ATOM 712 O O . PHE A 1 93 ? 2.732 7.253 7.914 1.00 92.00 93 PHE A O 1
ATOM 719 N N . ARG A 1 94 ? 0.601 7.967 7.921 1.00 87.81 94 ARG A N 1
ATOM 720 C CA . ARG A 1 94 ? 0.903 9.318 7.435 1.00 87.81 94 ARG A CA 1
ATOM 721 C C . ARG A 1 94 ? 1.663 10.117 8.491 1.00 87.81 94 ARG A C 1
ATOM 723 O O . ARG A 1 94 ? 2.651 10.761 8.139 1.00 87.81 94 ARG A O 1
ATOM 730 N N . ASP A 1 95 ? 1.233 10.068 9.742 1.00 90.06 95 ASP A N 1
ATOM 731 C CA . ASP A 1 95 ? 1.842 10.840 10.826 1.00 90.06 95 ASP A CA 1
ATOM 732 C C . ASP A 1 95 ? 3.254 10.331 11.132 1.00 90.06 95 ASP A C 1
ATOM 734 O O . ASP A 1 95 ? 4.202 11.119 11.150 1.00 90.06 95 ASP A O 1
ATOM 738 N N . TRP A 1 96 ? 3.447 9.007 11.151 1.00 92.69 96 TRP A N 1
ATOM 739 C CA . TRP A 1 96 ? 4.779 8.395 11.203 1.00 92.69 96 TRP A CA 1
ATOM 740 C C . TRP A 1 96 ? 5.707 8.884 10.073 1.00 92.69 96 TRP A C 1
ATOM 742 O O . TRP A 1 96 ? 6.910 9.091 10.269 1.00 92.69 96 TRP A O 1
ATOM 752 N N . TRP A 1 97 ? 5.169 9.087 8.864 1.00 90.25 97 TRP A N 1
ATOM 753 C CA . TRP A 1 97 ? 5.939 9.635 7.745 1.00 90.25 97 TRP A CA 1
ATOM 754 C C . TRP A 1 97 ? 6.309 11.103 7.926 1.00 90.25 97 TRP A C 1
ATOM 756 O O . TRP A 1 97 ? 7.406 11.487 7.511 1.00 90.25 97 TRP A O 1
ATOM 766 N N . MET A 1 98 ? 5.424 11.911 8.507 1.00 86.69 98 MET A N 1
ATOM 767 C CA . MET A 1 98 ? 5.686 13.325 8.785 1.00 86.69 98 MET A CA 1
ATOM 768 C C . MET A 1 98 ? 6.819 13.474 9.802 1.00 86.69 98 MET A C 1
ATOM 770 O O . MET A 1 98 ? 7.806 14.149 9.510 1.00 86.69 98 MET A O 1
ATOM 774 N N .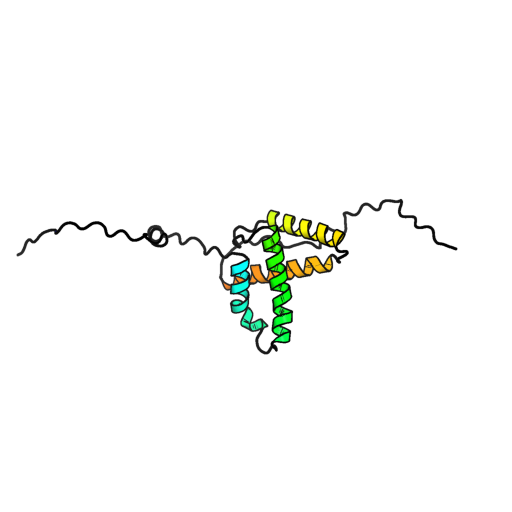 GLU A 1 99 ? 6.766 12.730 10.907 1.00 90.56 99 GLU A N 1
ATOM 775 C CA . GLU A 1 99 ? 7.850 12.694 11.901 1.00 90.56 99 GLU A CA 1
ATOM 776 C C . GLU A 1 99 ? 9.180 12.250 11.281 1.00 90.56 99 GLU A C 1
ATOM 778 O O . GLU A 1 99 ? 10.258 12.768 11.586 1.00 90.56 99 GLU A O 1
ATOM 783 N N . ARG A 1 100 ? 9.123 11.266 10.377 1.00 89.12 100 ARG A N 1
ATOM 784 C CA . ARG A 1 100 ? 10.311 10.785 9.674 1.00 89.12 100 ARG A CA 1
ATOM 785 C C . ARG A 1 100 ? 10.891 11.842 8.735 1.00 89.12 100 ARG A C 1
ATOM 787 O O . ARG A 1 100 ? 12.112 11.937 8.633 1.00 89.12 100 ARG A O 1
ATOM 794 N N . ILE A 1 101 ? 10.046 12.598 8.036 1.00 87.81 101 ILE A N 1
ATOM 795 C CA . ILE A 1 101 ? 10.467 13.697 7.158 1.00 87.81 101 ILE A CA 1
ATOM 796 C C . ILE A 1 101 ? 11.216 14.758 7.958 1.00 87.81 101 ILE A C 1
ATOM 798 O O . ILE A 1 101 ? 12.308 15.150 7.547 1.00 87.81 101 ILE A O 1
ATOM 802 N N . GLU A 1 102 ? 10.671 15.155 9.104 1.00 88.19 102 GLU A N 1
ATOM 803 C CA . GLU A 1 102 ? 11.279 16.147 9.991 1.00 88.19 102 GLU A CA 1
ATOM 804 C C . GLU A 1 102 ? 12.619 15.661 10.551 1.00 88.19 102 GLU A C 1
ATOM 806 O O . GLU A 1 102 ? 13.619 16.373 10.475 1.00 88.19 102 GLU A O 1
ATOM 811 N N . ARG A 1 103 ? 12.675 14.417 11.039 1.00 91.88 103 ARG A N 1
ATOM 812 C CA . ARG A 1 103 ? 13.884 13.850 11.656 1.00 91.88 103 ARG A CA 1
ATOM 813 C C . ARG A 1 103 ? 15.015 13.576 10.663 1.00 91.88 103 ARG A C 1
ATOM 815 O O . ARG A 1 103 ? 16.182 13.739 11.004 1.00 91.88 103 ARG A O 1
ATOM 822 N N . GLU A 1 104 ? 14.694 13.091 9.465 1.00 89.38 104 GLU A N 1
ATOM 823 C CA . GLU A 1 104 ? 15.687 12.630 8.479 1.00 89.38 104 GLU A CA 1
ATOM 824 C C . GLU A 1 104 ? 15.932 13.647 7.350 1.00 89.38 104 GLU A C 1
ATOM 826 O O . GLU A 1 104 ? 16.707 13.366 6.435 1.00 89.38 104 GLU A O 1
ATOM 831 N N . GLY A 1 105 ? 15.275 14.813 7.380 1.00 85.19 105 GLY A N 1
ATOM 832 C CA . GLY A 1 105 ? 15.397 15.838 6.337 1.00 85.19 105 GLY A CA 1
ATOM 833 C C . GLY A 1 105 ? 14.912 15.361 4.963 1.00 85.19 105 GLY A C 1
ATOM 834 O O . GLY A 1 105 ? 15.460 15.748 3.929 1.00 85.19 105 GLY A O 1
ATOM 835 N N . LEU A 1 106 ? 13.917 14.468 4.929 1.00 85.44 106 LEU A N 1
ATOM 836 C CA . LEU A 1 106 ? 13.405 13.896 3.681 1.00 85.44 106 LEU A CA 1
ATOM 837 C C . LEU A 1 106 ? 12.393 14.828 3.016 1.00 85.44 106 LEU A C 1
ATOM 839 O O . LEU A 1 106 ? 11.694 15.600 3.656 1.00 85.44 106 LEU A O 1
ATOM 843 N N . THR A 1 107 ? 12.242 14.716 1.699 1.00 82.81 107 THR A N 1
ATOM 844 C CA . THR A 1 107 ? 11.194 15.472 1.000 1.00 82.81 107 THR A CA 1
ATOM 845 C C . THR A 1 107 ? 9.827 14.787 1.135 1.00 82.81 107 THR A C 1
ATOM 847 O O . THR A 1 107 ? 9.766 13.553 1.062 1.00 82.81 107 THR A O 1
ATOM 850 N N . PRO A 1 108 ? 8.708 15.538 1.181 1.00 78.94 108 PRO A N 1
ATOM 851 C CA . PRO A 1 108 ? 7.351 14.970 1.155 1.00 78.94 108 PRO A CA 1
ATOM 852 C C . PRO A 1 108 ? 7.076 14.052 -0.048 1.00 78.94 108 PRO A C 1
ATOM 854 O O . PRO A 1 108 ? 6.311 13.089 0.032 1.00 78.94 108 PRO A O 1
ATOM 857 N N . ASN A 1 109 ? 7.757 14.294 -1.173 1.00 83.94 109 ASN A N 1
ATOM 858 C CA . ASN A 1 109 ? 7.692 13.434 -2.356 1.00 83.94 109 ASN A CA 1
ATOM 859 C C . ASN A 1 109 ? 8.146 11.990 -2.065 1.00 83.94 109 ASN A C 1
ATOM 861 O O . ASN A 1 109 ? 7.702 11.049 -2.722 1.00 83.94 109 ASN A O 1
ATOM 865 N N . SER A 1 110 ? 9.016 11.803 -1.071 1.00 81.81 110 SER A N 1
ATOM 866 C CA . SER A 1 110 ? 9.473 10.484 -0.638 1.00 81.81 110 SER A CA 1
ATOM 867 C C . SER A 1 110 ? 8.326 9.673 -0.038 1.00 81.81 110 SER A C 1
ATOM 869 O O . SER A 1 110 ? 8.116 8.550 -0.485 1.00 81.81 110 SER A O 1
ATOM 871 N N . GLY A 1 111 ? 7.528 10.248 0.870 1.00 83.81 111 GLY A N 1
ATOM 872 C CA . GLY A 1 111 ? 6.359 9.576 1.458 1.00 83.81 111 GLY A CA 1
ATOM 873 C C . GLY A 1 111 ? 5.283 9.238 0.419 1.00 83.81 111 GLY A C 1
ATOM 874 O O . GLY A 1 111 ? 4.770 8.118 0.376 1.00 83.81 111 GLY A O 1
ATOM 875 N N . ASN A 1 112 ? 5.024 10.150 -0.524 1.00 86.38 112 ASN A N 1
ATOM 876 C CA . ASN A 1 112 ? 4.045 9.919 -1.594 1.00 86.38 112 ASN A CA 1
ATOM 877 C C . ASN A 1 112 ? 4.361 8.689 -2.454 1.00 86.38 112 ASN A C 1
ATOM 879 O O . ASN A 1 112 ? 3.451 7.939 -2.814 1.00 86.38 112 ASN A O 1
ATOM 883 N N . LYS A 1 113 ? 5.641 8.433 -2.756 1.00 88.50 113 LYS A N 1
ATOM 884 C CA . LYS A 1 113 ? 6.046 7.236 -3.516 1.00 88.50 113 LYS A CA 1
ATOM 885 C C . LYS A 1 113 ? 5.653 5.945 -2.798 1.00 88.50 113 LYS A C 1
ATOM 887 O O . LYS A 1 113 ? 5.218 4.996 -3.446 1.00 88.50 113 LYS A O 1
ATOM 892 N N . TYR A 1 114 ? 5.753 5.915 -1.472 1.00 89.75 114 TYR A N 1
ATOM 893 C CA . TYR A 1 114 ? 5.409 4.734 -0.679 1.00 89.75 114 TYR A CA 1
ATOM 894 C C . TYR A 1 114 ? 3.914 4.455 -0.737 1.00 89.75 114 TYR A C 1
ATOM 896 O O . TYR A 1 114 ? 3.517 3.323 -0.995 1.00 89.75 114 TYR A O 1
ATOM 904 N N . LEU A 1 115 ? 3.090 5.491 -0.601 1.00 89.69 115 LEU A N 1
ATOM 905 C CA . LEU A 1 115 ? 1.634 5.366 -0.683 1.00 89.69 115 LEU A CA 1
ATOM 906 C C . LEU A 1 115 ? 1.163 4.935 -2.071 1.00 89.69 115 LEU A C 1
ATOM 908 O O . LEU A 1 115 ? 0.240 4.132 -2.182 1.00 89.69 115 LEU A O 1
ATOM 912 N N . ILE A 1 116 ? 1.825 5.406 -3.132 1.00 91.62 116 ILE A N 1
ATOM 913 C CA . ILE A 1 116 ? 1.572 4.928 -4.496 1.00 91.62 116 ILE A CA 1
ATOM 914 C C . ILE A 1 116 ? 1.862 3.426 -4.594 1.00 91.62 116 ILE A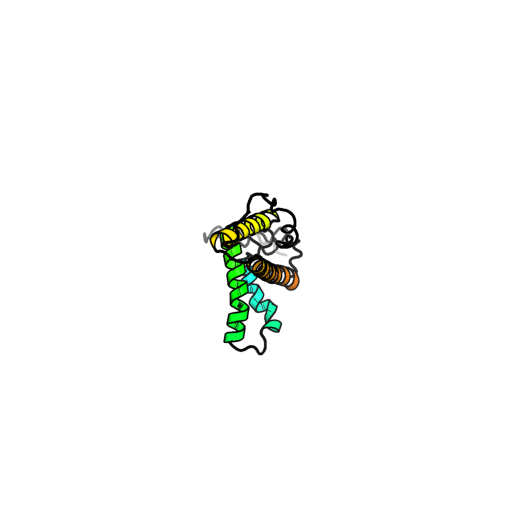 C 1
ATOM 916 O O . ILE A 1 116 ? 1.054 2.685 -5.151 1.00 91.62 116 ILE A O 1
ATOM 920 N N . HIS A 1 117 ? 2.989 2.959 -4.050 1.00 93.75 117 HIS A N 1
ATOM 921 C CA . HIS A 1 117 ? 3.358 1.543 -4.089 1.00 93.75 117 HIS A CA 1
ATOM 922 C C . HIS A 1 117 ? 2.429 0.662 -3.250 1.00 93.75 117 HIS A C 1
ATOM 924 O O . HIS A 1 117 ? 1.984 -0.371 -3.746 1.00 93.75 117 HIS A O 1
ATOM 930 N N . ILE A 1 118 ? 2.094 1.082 -2.028 1.00 94.38 118 ILE A N 1
ATOM 931 C CA . ILE A 1 118 ? 1.129 0.387 -1.164 1.00 94.38 118 ILE A CA 1
ATOM 932 C C . ILE A 1 118 ? -0.230 0.320 -1.866 1.00 94.38 118 ILE A C 1
ATOM 934 O O . ILE A 1 118 ? -0.810 -0.756 -2.003 1.00 94.38 118 ILE A O 1
ATOM 938 N N . GLY A 1 119 ? -0.703 1.450 -2.394 1.00 93.44 119 GLY A N 1
ATOM 939 C CA . GLY A 1 119 ? -1.972 1.521 -3.103 1.00 93.44 119 GLY A CA 1
ATOM 940 C C . GLY A 1 119 ? -2.008 0.642 -4.353 1.00 93.44 119 GLY A C 1
ATOM 941 O O . GLY A 1 119 ? -3.015 -0.017 -4.590 1.00 93.44 119 GLY A O 1
ATOM 942 N N . ASP A 1 120 ? -0.929 0.589 -5.138 1.00 94.94 120 ASP A N 1
ATOM 943 C CA . ASP A 1 120 ? -0.812 -0.312 -6.295 1.00 94.94 120 ASP A CA 1
ATOM 944 C C . ASP A 1 120 ? -0.885 -1.786 -5.868 1.00 94.94 120 ASP A C 1
ATOM 946 O O . ASP A 1 120 ? -1.604 -2.561 -6.501 1.00 94.94 120 ASP A O 1
ATOM 950 N N . VAL A 1 121 ? -0.217 -2.167 -4.772 1.00 95.75 121 VAL A N 1
ATOM 951 C CA . VAL A 1 121 ? -0.270 -3.534 -4.227 1.00 95.75 121 VAL A CA 1
ATOM 952 C C . VAL A 1 121 ? -1.688 -3.888 -3.779 1.00 95.75 121 VAL A C 1
ATOM 954 O O . VAL A 1 121 ? -2.278 -4.826 -4.320 1.00 95.75 121 VAL A O 1
ATOM 957 N N . MET A 1 122 ? -2.271 -3.106 -2.866 1.00 94.69 122 MET A N 1
ATOM 958 C CA . MET A 1 122 ? -3.594 -3.388 -2.295 1.00 94.69 122 MET A CA 1
ATOM 959 C C . MET A 1 122 ? -4.682 -3.405 -3.376 1.00 94.69 122 MET A C 1
ATOM 961 O O . MET A 1 122 ? -5.465 -4.352 -3.453 1.00 94.69 122 MET A O 1
ATOM 965 N N . LYS A 1 123 ? -4.702 -2.407 -4.274 1.00 94.62 123 LYS A N 1
ATOM 966 C CA . LYS A 1 123 ? -5.698 -2.330 -5.358 1.00 94.62 123 LYS A CA 1
ATOM 967 C C . LYS A 1 123 ? -5.555 -3.475 -6.352 1.00 94.62 123 LYS A C 1
ATOM 969 O O . LYS A 1 123 ? -6.565 -4.004 -6.810 1.00 94.62 123 LYS A O 1
ATOM 974 N N . THR A 1 124 ? -4.325 -3.861 -6.692 1.00 95.25 124 THR A N 1
ATOM 975 C CA . THR A 1 124 ? -4.096 -4.973 -7.622 1.00 95.25 124 THR A CA 1
ATOM 976 C C . THR A 1 124 ? -4.572 -6.286 -7.018 1.00 95.25 124 THR A C 1
ATOM 978 O O . THR A 1 124 ? -5.294 -7.022 -7.684 1.00 95.25 124 THR A O 1
ATOM 981 N N . VAL A 1 125 ? -4.232 -6.568 -5.759 1.00 94.88 125 VAL A N 1
ATOM 982 C CA . VAL A 1 125 ? -4.659 -7.803 -5.088 1.00 94.88 125 VAL A CA 1
ATOM 983 C C . VAL A 1 125 ? -6.178 -7.840 -4.940 1.00 94.88 125 VAL A C 1
ATOM 985 O O . VAL A 1 125 ? -6.787 -8.827 -5.347 1.00 94.88 125 VAL A O 1
ATOM 988 N N . ASN A 1 126 ? -6.794 -6.751 -4.469 1.00 93.88 126 ASN A N 1
ATOM 989 C CA . ASN A 1 126 ? -8.248 -6.647 -4.330 1.00 93.88 126 ASN A CA 1
ATOM 990 C C . ASN A 1 126 ? -8.972 -6.905 -5.662 1.00 93.88 126 ASN A C 1
ATOM 992 O O . ASN A 1 126 ? -9.879 -7.734 -5.735 1.00 93.88 126 ASN A O 1
ATOM 996 N N . ARG A 1 127 ? -8.516 -6.260 -6.746 1.00 93.38 127 ARG A N 1
ATOM 997 C CA . ARG A 1 127 ? -9.116 -6.412 -8.079 1.00 93.38 127 ARG A CA 1
ATOM 998 C C . ARG A 1 127 ? -8.909 -7.811 -8.652 1.00 93.38 127 ARG A C 1
ATOM 1000 O O . ARG A 1 127 ? -9.865 -8.436 -9.097 1.00 93.38 127 ARG A O 1
ATOM 1007 N N . MET A 1 128 ? -7.671 -8.300 -8.670 1.00 92.81 128 MET A N 1
ATOM 1008 C CA . MET A 1 128 ? -7.328 -9.536 -9.381 1.00 92.81 128 MET A CA 1
ATOM 1009 C C . MET A 1 128 ? -7.803 -10.788 -8.636 1.00 92.81 128 MET A C 1
ATOM 1011 O O . MET A 1 128 ? -8.113 -11.788 -9.277 1.00 92.81 128 MET A O 1
ATOM 1015 N N . LYS A 1 129 ? -7.908 -10.736 -7.301 1.00 91.12 129 LYS A N 1
ATOM 1016 C CA . LYS A 1 129 ? -8.508 -11.810 -6.493 1.00 91.12 129 LYS A CA 1
ATOM 1017 C C . LYS A 1 129 ? -10.011 -11.644 -6.264 1.00 91.12 129 LYS A C 1
ATOM 1019 O O . LYS A 1 129 ? -10.597 -12.498 -5.613 1.00 91.12 129 LYS A O 1
ATOM 1024 N N . ARG A 1 130 ? -10.631 -10.594 -6.821 1.00 90.12 130 ARG A N 1
ATOM 1025 C CA . ARG A 1 130 ? -12.077 -10.320 -6.731 1.00 90.12 130 ARG A CA 1
ATOM 1026 C C . ARG A 1 130 ? -12.583 -10.270 -5.284 1.00 90.12 130 ARG A C 1
ATOM 1028 O O . ARG A 1 130 ? -13.653 -10.786 -4.990 1.00 90.12 130 ARG A O 1
ATOM 1035 N N . LEU A 1 131 ? -11.807 -9.653 -4.392 1.00 88.31 131 LEU A N 1
ATOM 1036 C CA . LEU A 1 131 ? -12.128 -9.635 -2.960 1.00 88.31 131 LEU A CA 1
ATOM 1037 C C . LEU A 1 131 ? -13.287 -8.683 -2.627 1.00 88.31 131 LEU A C 1
ATOM 1039 O O . LEU A 1 131 ? -13.897 -8.821 -1.578 1.00 88.31 131 LEU A O 1
ATOM 1043 N N . GLY A 1 132 ? -13.589 -7.715 -3.501 1.00 88.12 132 GLY A N 1
ATOM 1044 C CA . GLY A 1 132 ? -14.711 -6.789 -3.305 1.00 88.12 132 GLY A CA 1
ATOM 1045 C C . GLY A 1 132 ? -14.528 -5.818 -2.134 1.00 88.12 132 GLY A C 1
ATOM 1046 O O . GLY A 1 132 ? -15.497 -5.213 -1.690 1.00 88.12 132 GLY A O 1
ATOM 1047 N N . LEU A 1 133 ? -13.298 -5.647 -1.640 1.00 89.00 133 LEU A N 1
ATOM 1048 C CA . LEU A 1 133 ? -13.014 -4.827 -0.465 1.00 89.00 133 LEU A CA 1
ATOM 1049 C C . LEU A 1 133 ? -13.087 -3.335 -0.800 1.00 89.00 133 LEU A C 1
ATOM 1051 O O . LEU A 1 133 ? -12.575 -2.887 -1.836 1.00 89.00 133 LEU A O 1
ATOM 1055 N N . VAL A 1 134 ? -13.643 -2.550 0.120 1.00 87.31 134 VAL A N 1
ATOM 1056 C CA . VAL A 1 134 ? -13.544 -1.088 0.091 1.00 87.31 134 VAL A CA 1
ATOM 1057 C C . VAL A 1 134 ? -12.239 -0.698 0.773 1.00 87.31 134 VAL A C 1
ATOM 1059 O O . VAL A 1 134 ? -12.146 -0.652 1.991 1.00 87.31 134 VAL A O 1
ATOM 1062 N N . LEU A 1 135 ? -11.204 -0.451 -0.029 1.00 87.00 135 LEU A N 1
ATOM 1063 C CA . LEU A 1 135 ? -9.894 -0.074 0.502 1.00 87.00 135 LEU A CA 1
ATOM 1064 C C . LEU A 1 135 ? -9.893 1.386 0.984 1.00 87.00 135 LEU A C 1
ATOM 1066 O O . LEU A 1 135 ? -10.476 2.245 0.306 1.00 87.00 135 LEU A O 1
ATOM 1070 N N . PRO A 1 136 ? -9.175 1.703 2.076 1.00 86.75 136 PRO A N 1
ATOM 1071 C CA . PRO A 1 136 ? -9.058 3.071 2.555 1.00 86.75 136 PRO A CA 1
ATOM 1072 C C . PRO A 1 136 ? -8.373 3.975 1.524 1.00 86.75 136 PRO A C 1
ATOM 1074 O O . PRO A 1 136 ? -7.590 3.551 0.664 1.00 86.75 136 PRO A O 1
ATOM 1077 N N . ARG A 1 137 ? -8.684 5.270 1.592 1.00 75.94 137 ARG A N 1
ATOM 1078 C CA . ARG A 1 137 ? -8.094 6.282 0.711 1.00 75.94 137 ARG A CA 1
ATOM 1079 C C . ARG A 1 137 ? -6.633 6.499 1.111 1.00 75.94 137 ARG A C 1
ATOM 1081 O O . ARG A 1 137 ? -6.352 7.096 2.138 1.00 75.94 137 ARG A O 1
ATOM 1088 N N . LEU A 1 138 ? -5.698 6.093 0.256 1.00 68.94 138 LEU A N 1
ATOM 1089 C CA . LEU A 1 138 ? -4.286 6.448 0.419 1.00 68.94 138 LEU A CA 1
ATOM 1090 C C . LEU A 1 138 ? -4.037 7.865 -0.123 1.00 68.94 138 LEU A C 1
ATOM 1092 O O . LEU A 1 138 ? -3.891 8.050 -1.334 1.00 68.94 138 LEU A O 1
ATOM 1096 N N . CYS A 1 139 ? -4.006 8.872 0.752 1.00 51.69 139 CYS A N 1
ATOM 1097 C CA . CYS A 1 139 ? -3.640 10.250 0.409 1.00 51.69 139 CYS A CA 1
ATOM 1098 C C . CYS A 1 139 ? -2.702 10.836 1.475 1.00 51.69 139 CYS A C 1
ATOM 1100 O O . CYS A 1 139 ? -3.010 10.779 2.655 1.00 51.69 139 CYS A O 1
ATOM 1102 N N . CYS A 1 140 ? -1.582 11.438 1.060 1.00 49.91 140 CYS A N 1
ATOM 1103 C CA . CYS A 1 140 ? -0.709 12.227 1.948 1.00 49.91 140 CYS A CA 1
ATOM 1104 C C . CYS A 1 140 ? -0.410 13.635 1.408 1.00 49.91 140 CYS A C 1
ATOM 1106 O O . CYS A 1 140 ? 0.097 14.479 2.137 1.00 49.91 140 CYS A O 1
ATOM 1108 N N . ALA A 1 141 ? -0.738 13.946 0.150 1.00 39.62 141 ALA A N 1
ATOM 1109 C CA . ALA A 1 141 ? -0.162 15.119 -0.515 1.00 39.62 141 ALA A CA 1
ATOM 1110 C C . ALA A 1 141 ? -1.069 16.349 -0.645 1.00 39.62 141 ALA A C 1
ATOM 1112 O O . ALA A 1 141 ? -0.567 17.415 -0.993 1.00 39.62 141 ALA A O 1
ATOM 1113 N N . LYS A 1 142 ? -2.394 16.228 -0.489 1.00 39.03 142 LYS A N 1
ATOM 1114 C CA . LYS A 1 142 ? -3.294 17.320 -0.908 1.00 39.03 142 LYS A CA 1
ATOM 1115 C C . LYS A 1 142 ? -3.624 18.347 0.178 1.00 39.03 142 LYS A C 1
ATOM 1117 O O . LYS A 1 142 ? -3.987 19.457 -0.192 1.00 39.03 142 LYS A O 1
ATOM 1122 N N . GLU A 1 143 ? -3.403 18.046 1.456 1.00 35.28 143 GLU A N 1
ATOM 1123 C CA . GLU A 1 143 ? -3.748 18.961 2.563 1.00 35.28 143 GLU A CA 1
ATOM 1124 C C . GLU A 1 143 ? -2.572 19.743 3.165 1.00 35.28 143 GLU A C 1
ATOM 1126 O O . GLU A 1 143 ? -2.786 20.763 3.809 1.00 35.28 143 GLU A O 1
ATOM 1131 N N . VAL A 1 144 ? -1.315 19.378 2.890 1.00 41.53 144 VAL A N 1
ATOM 1132 C CA . VAL A 1 144 ? -0.143 20.047 3.509 1.00 41.53 144 VAL A CA 1
ATOM 1133 C C . VAL A 1 144 ? 0.249 21.365 2.814 1.00 41.53 144 VAL A C 1
ATOM 1135 O O . VAL A 1 144 ? 1.336 21.887 3.022 1.00 41.53 144 VAL A O 1
ATOM 1138 N N . ARG A 1 145 ? -0.622 21.939 1.972 1.00 34.50 145 ARG A N 1
ATOM 1139 C CA . ARG A 1 145 ? -0.427 23.303 1.438 1.00 34.50 145 ARG A CA 1
ATOM 1140 C C . ARG A 1 145 ? -1.048 24.400 2.310 1.00 34.50 145 ARG A C 1
ATOM 1142 O O . ARG A 1 145 ? -0.887 25.564 1.968 1.00 34.50 145 ARG A O 1
ATOM 1149 N N . GLY A 1 146 ? -1.726 24.052 3.409 1.00 39.00 146 GLY A N 1
ATOM 1150 C CA . GLY A 1 146 ? -2.461 25.019 4.236 1.00 39.00 146 GLY A CA 1
ATOM 1151 C C . GLY A 1 146 ? -2.067 25.115 5.712 1.00 39.00 146 GLY A C 1
ATOM 1152 O O . GLY A 1 146 ? -2.678 25.906 6.417 1.00 39.00 146 GLY A O 1
ATOM 1153 N N . ALA A 1 147 ? -1.096 24.340 6.204 1.00 41.22 147 ALA A N 1
ATOM 1154 C CA . ALA A 1 147 ? -0.859 24.219 7.648 1.00 41.22 147 ALA A CA 1
ATOM 1155 C C . ALA A 1 147 ? 0.613 24.377 8.061 1.00 41.22 147 ALA A C 1
ATOM 1157 O O . ALA A 1 147 ? 1.122 23.601 8.862 1.00 41.22 147 ALA A O 1
ATOM 1158 N N . LEU A 1 148 ? 1.293 25.400 7.540 1.00 42.81 148 LEU A N 1
ATOM 1159 C CA . LEU A 1 148 ? 2.421 25.981 8.265 1.00 42.81 148 LEU A CA 1
ATOM 1160 C C . LEU A 1 148 ? 2.040 27.425 8.610 1.00 42.81 148 LEU A C 1
ATOM 1162 O O . LEU A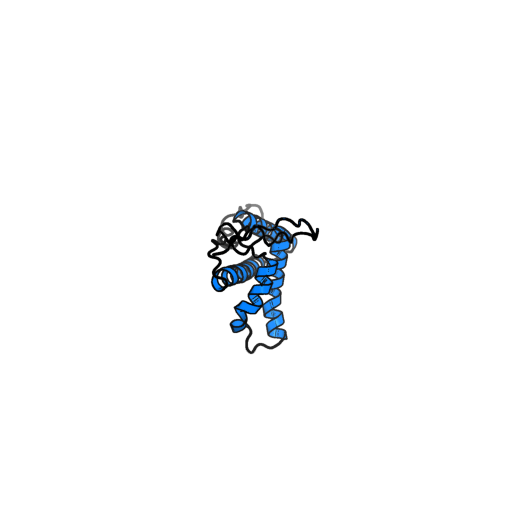 1 148 ? 1.876 28.222 7.682 1.00 42.81 148 LEU A O 1
ATOM 1166 N N . PRO A 1 149 ? 1.844 27.787 9.891 1.00 40.75 149 PRO A N 1
ATOM 1167 C CA . PRO A 1 149 ? 1.745 29.191 10.239 1.00 40.75 149 PRO A CA 1
ATOM 1168 C C . PRO A 1 149 ? 3.067 29.851 9.841 1.00 40.75 149 PRO A C 1
ATOM 1170 O O . PRO A 1 149 ? 4.144 29.432 10.265 1.00 40.75 149 PRO A O 1
ATOM 1173 N N . LEU A 1 150 ? 2.981 30.858 8.973 1.00 49.12 150 LEU A N 1
ATOM 1174 C CA . LEU A 1 150 ? 4.075 31.779 8.707 1.00 49.12 150 LEU A CA 1
ATOM 1175 C C . LEU A 1 150 ? 4.347 32.535 10.010 1.00 49.12 150 LEU A C 1
ATOM 1177 O O . LEU A 1 150 ? 3.726 33.562 10.275 1.00 49.12 150 LEU A O 1
ATOM 1181 N N . SER A 1 151 ? 5.232 32.005 10.851 1.00 48.31 151 SER A N 1
ATOM 1182 C CA . SER A 1 151 ? 5.799 32.764 11.962 1.00 48.31 151 SER A CA 1
ATOM 1183 C C . SER A 1 151 ? 6.484 34.008 11.374 1.00 48.31 151 SER A C 1
ATOM 1185 O O . SER A 1 151 ? 7.366 33.843 10.526 1.00 48.31 151 SER A O 1
ATOM 1187 N N . PRO A 1 152 ? 6.123 35.239 11.781 1.00 49.28 152 PRO A N 1
ATOM 1188 C CA . PRO A 1 152 ? 6.710 36.462 11.221 1.00 49.28 152 PRO A CA 1
ATOM 1189 C C . PRO A 1 152 ? 8.208 36.658 11.520 1.00 49.28 152 PRO A C 1
ATOM 1191 O O . PRO A 1 152 ? 8.825 37.549 10.946 1.00 49.28 152 PRO A O 1
ATOM 1194 N N . ASP A 1 153 ? 8.807 35.831 12.384 1.00 50.56 153 ASP A N 1
ATOM 1195 C CA . ASP A 1 153 ? 10.114 36.101 13.002 1.00 50.56 153 ASP A CA 1
ATOM 1196 C C . ASP A 1 153 ? 11.334 35.428 12.350 1.00 50.56 153 ASP A C 1
ATOM 1198 O O . ASP A 1 153 ? 12.440 35.489 12.884 1.00 50.56 153 ASP A O 1
ATOM 1202 N N . ALA A 1 154 ? 11.211 34.840 11.159 1.00 50.19 154 ALA A N 1
ATOM 1203 C CA . ALA A 1 154 ? 12.382 34.356 10.416 1.00 50.19 154 ALA A CA 1
ATOM 1204 C C . ALA A 1 154 ? 13.072 35.482 9.608 1.00 50.19 154 ALA A C 1
ATOM 1206 O O . ALA A 1 154 ? 13.306 35.356 8.405 1.00 50.19 154 ALA A O 1
ATOM 1207 N N . LEU A 1 155 ? 13.410 36.596 10.266 1.00 44.91 155 LEU A N 1
ATOM 1208 C CA . LEU A 1 155 ? 14.327 37.613 9.740 1.00 44.91 155 LEU A CA 1
ATOM 1209 C C . LEU A 1 155 ? 15.773 37.142 9.954 1.00 44.91 155 LEU A C 1
ATOM 1211 O O . LEU A 1 155 ? 16.397 37.415 10.975 1.00 44.91 155 LEU A O 1
ATOM 1215 N N . ILE A 1 156 ? 16.325 36.439 8.965 1.00 48.16 156 ILE A N 1
ATOM 1216 C CA . ILE A 1 156 ? 17.774 36.224 8.872 1.00 48.16 156 ILE A CA 1
ATOM 1217 C C . ILE A 1 156 ? 18.406 37.558 8.427 1.00 48.16 156 ILE A C 1
ATOM 1219 O O . ILE A 1 156 ? 18.045 38.056 7.354 1.00 48.16 156 ILE A O 1
ATOM 1223 N N . PRO A 1 157 ? 19.340 38.160 9.187 1.00 50.78 157 PRO A N 1
ATOM 1224 C CA . PRO A 1 157 ? 19.996 39.389 8.763 1.00 50.78 157 PRO A CA 1
ATOM 1225 C C . PRO A 1 157 ? 20.900 39.089 7.563 1.00 50.78 157 PRO A C 1
ATOM 1227 O O . PRO A 1 157 ? 21.788 38.238 7.628 1.00 50.78 157 PRO A O 1
ATOM 1230 N N . ARG A 1 158 ? 20.679 39.791 6.446 1.00 42.66 158 ARG A N 1
ATOM 1231 C CA . ARG A 1 158 ? 21.614 39.774 5.317 1.00 42.66 158 ARG A CA 1
ATOM 1232 C C . ARG A 1 158 ? 22.906 40.461 5.756 1.00 42.66 158 ARG A C 1
ATOM 1234 O O . ARG A 1 158 ? 22.898 41.657 6.040 1.00 42.66 158 ARG A O 1
ATOM 1241 N N . ALA A 1 159 ? 23.992 39.694 5.817 1.00 50.34 159 ALA A N 1
ATOM 1242 C CA . ALA A 1 159 ? 25.336 40.238 5.927 1.00 50.34 159 ALA A CA 1
ATOM 1243 C C . ALA A 1 159 ? 25.628 41.133 4.710 1.00 50.34 159 ALA A C 1
ATOM 1245 O O . ALA A 1 159 ? 25.198 40.835 3.592 1.00 50.34 159 ALA A O 1
ATOM 1246 N N . ARG A 1 160 ? 26.279 42.259 4.995 1.00 52.97 160 ARG A N 1
ATOM 1247 C CA . ARG A 1 160 ? 26.586 43.366 4.088 1.00 52.97 160 ARG A CA 1
ATOM 1248 C C . ARG A 1 160 ? 27.811 43.071 3.231 1.00 52.97 160 ARG A C 1
ATOM 1250 O O . ARG A 1 160 ? 28.718 42.387 3.752 1.00 52.97 160 ARG A O 1
#

Foldseek 3Di:
DDDDDDDDDDDDDDDPPPPPPPPPPDPDDPQPFQWLVNLLVVLCVLVVVVVPPDDPVRVVVVSVLLVVLSVLLCVQQNRGTQQPCDQVSLVSSLVVVVVVCVVVVNDPVSVVSSLVSSCCSSVSSCVVVVSVHDGHDNDNPDPVVPDDPPPVPPPDDDDD

pLDDT: mean 76.03, std 22.74, range [33.47, 97.44]

Radius of gyration: 26.07 Å; chains: 1; bounding box: 65×104×40 Å

Secondary structure (DSSP, 8-state):
------------------TTTTSTTSS-------BHHHHHHHHHHHTGGGTTT--HHHHHHHHHHHHHHHHHHHHHH-S-BTTT--HHHHHHHHHHHHHHHHHHT--HHHHHHHHHHHHHHHHHHHHHTT----------SSSTTS-----TT-------